Protein AF-A0A2M9EK80-F1 (afdb_monomer_lite)

Foldseek 3Di:
DDDPPPPDDDPQQDQCDPPCCVVVCLVVLLVVLVVLLVVLVVLLVVLVVLVVVLVPDPCSVVGDDHDDPVVSVVSVVSNVVSVVSNVVSVVVVVPDDSDGPDDD

Structure (mmCIF, N/CA/C/O backbone):
data_AF-A0A2M9EK80-F1
#
_entry.id   AF-A0A2M9EK80-F1
#
loop_
_atom_site.group_PDB
_atom_site.id
_atom_site.type_symbol
_atom_site.label_atom_id
_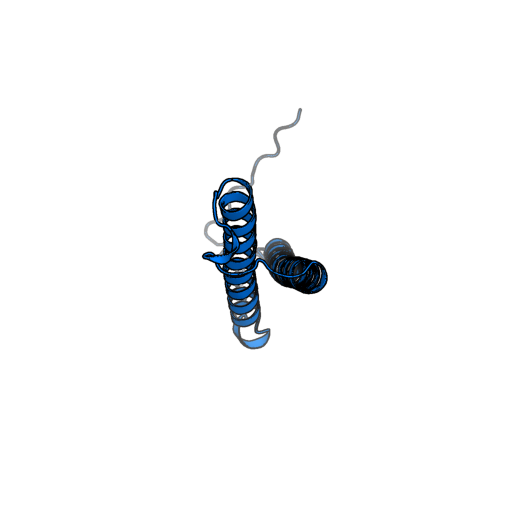atom_site.label_alt_id
_atom_site.label_comp_id
_atom_site.label_asym_id
_atom_site.label_entity_id
_atom_site.label_seq_id
_atom_site.pdbx_PDB_ins_code
_atom_site.Cartn_x
_atom_site.Cartn_y
_atom_site.Cartn_z
_atom_site.occupancy
_atom_site.B_iso_or_equiv
_atom_site.auth_seq_id
_atom_site.auth_comp_id
_atom_site.auth_asym_id
_atom_site.auth_atom_id
_atom_site.pdbx_PDB_model_num
ATOM 1 N N . MET A 1 1 ? -26.183 32.371 9.053 1.00 38.22 1 MET A N 1
ATOM 2 C CA . MET A 1 1 ? -25.310 31.225 9.384 1.00 38.22 1 MET A CA 1
ATOM 3 C C . MET A 1 1 ? -25.306 31.092 10.897 1.00 38.22 1 MET A C 1
ATOM 5 O O . MET A 1 1 ? -24.835 32.001 11.564 1.00 38.22 1 MET A O 1
ATOM 9 N N . LYS A 1 2 ? -25.980 30.074 11.441 1.00 35.69 2 LYS A N 1
ATOM 10 C CA . LYS A 1 2 ? -26.123 29.886 12.892 1.00 35.69 2 LYS A CA 1
ATOM 11 C C . LYS A 1 2 ? -24.883 29.131 13.369 1.00 35.69 2 LYS A C 1
ATOM 13 O O . LYS A 1 2 ? -24.628 28.045 12.862 1.00 35.69 2 LYS A O 1
ATOM 18 N N . ALA A 1 3 ? -24.101 29.733 14.261 1.00 37.62 3 ALA A N 1
ATOM 19 C CA . ALA A 1 3 ? -22.953 29.079 14.871 1.00 37.62 3 ALA A CA 1
ATOM 20 C C . ALA A 1 3 ? -23.448 27.862 15.662 1.00 37.62 3 ALA A C 1
ATOM 22 O O . ALA A 1 3 ? -24.236 28.006 16.598 1.00 37.62 3 ALA A O 1
ATOM 23 N N . THR A 1 4 ? -23.029 26.668 15.254 1.00 39.34 4 THR A N 1
ATOM 24 C CA . THR A 1 4 ? -23.119 25.460 16.068 1.00 39.34 4 THR A CA 1
ATOM 25 C C . THR A 1 4 ? -22.191 25.673 17.256 1.00 39.34 4 THR A C 1
ATOM 27 O O . THR A 1 4 ? -20.971 25.637 17.120 1.00 39.34 4 THR A O 1
ATOM 30 N N . ALA A 1 5 ? -22.771 26.004 18.407 1.00 42.25 5 ALA A N 1
ATOM 31 C CA . ALA A 1 5 ? -22.036 26.056 19.657 1.00 42.25 5 ALA A CA 1
ATOM 32 C C . ALA A 1 5 ? -21.580 24.630 19.980 1.00 42.25 5 ALA A C 1
ATOM 34 O O . ALA A 1 5 ? -22.411 23.756 20.217 1.00 42.25 5 ALA A O 1
ATOM 35 N N . THR A 1 6 ? -20.272 24.389 19.944 1.00 47.31 6 THR A N 1
ATOM 36 C CA . THR A 1 6 ? -19.678 23.180 20.508 1.00 47.31 6 THR A CA 1
ATOM 37 C C . THR A 1 6 ? -19.986 23.196 22.003 1.00 47.31 6 THR A C 1
ATOM 39 O O . THR A 1 6 ? -19.437 24.024 22.732 1.00 47.31 6 THR A O 1
ATOM 42 N N . GLU A 1 7 ? -20.922 22.358 22.456 1.00 50.66 7 GLU A N 1
ATOM 43 C CA . GLU A 1 7 ? -21.183 22.187 23.885 1.00 50.66 7 GLU A CA 1
ATOM 44 C C . GLU A 1 7 ? -19.878 21.775 24.569 1.00 50.66 7 GLU A C 1
ATOM 46 O O . GLU A 1 7 ? -19.221 20.811 24.171 1.00 50.66 7 GLU A O 1
ATOM 51 N N . ALA A 1 8 ? -19.477 22.540 25.584 1.00 48.28 8 ALA A N 1
ATOM 52 C CA . ALA A 1 8 ? -18.331 22.203 26.406 1.00 48.28 8 ALA A CA 1
ATOM 53 C C . ALA A 1 8 ? -18.594 20.848 27.080 1.00 48.28 8 ALA A C 1
ATOM 55 O O . ALA A 1 8 ? -19.579 20.691 27.806 1.00 48.28 8 ALA A O 1
ATOM 56 N N . LEU A 1 9 ? -17.720 19.870 26.823 1.00 49.78 9 LEU A N 1
ATOM 57 C CA . LEU A 1 9 ? -17.731 18.574 27.500 1.00 49.78 9 LEU A CA 1
ATOM 58 C C . LEU A 1 9 ? -17.739 18.810 29.018 1.00 49.78 9 LEU A C 1
ATOM 60 O O . LEU A 1 9 ? -16.844 19.455 29.563 1.00 49.78 9 LEU A O 1
ATOM 64 N N . SER A 1 10 ? -18.788 18.327 29.689 1.00 49.38 10 SER A N 1
ATOM 65 C CA . SER A 1 10 ? -18.912 18.402 31.146 1.00 49.38 10 SER A CA 1
ATOM 66 C C . SER A 1 10 ? -17.728 17.669 31.795 1.00 49.38 10 SER A C 1
ATOM 68 O O . SER A 1 10 ? -17.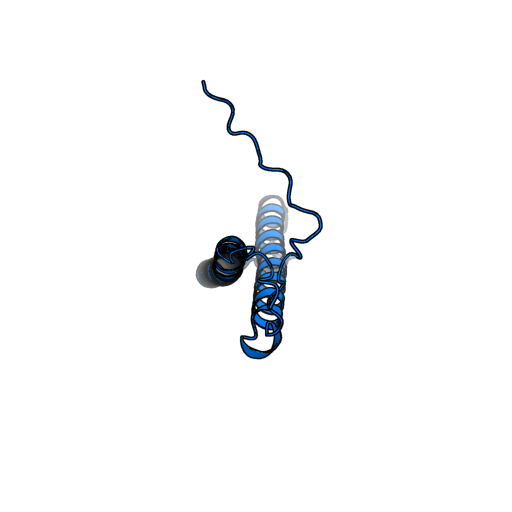343 16.616 31.289 1.00 49.38 10 SER A O 1
ATOM 70 N N . PRO A 1 11 ? -17.171 18.148 32.924 1.00 50.09 11 PRO A N 1
ATOM 71 C CA . 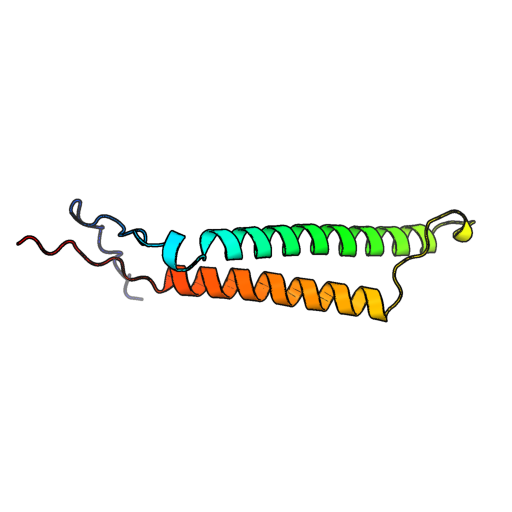PRO A 1 11 ? -16.079 17.471 33.636 1.00 50.09 11 PRO A CA 1
ATOM 72 C C . PRO A 1 11 ? -16.429 16.054 34.136 1.00 50.09 11 PRO A C 1
ATOM 74 O O . PRO A 1 11 ? -15.555 15.346 34.624 1.00 50.09 11 PRO A O 1
ATOM 77 N N . HIS A 1 12 ? -17.690 15.631 33.997 1.00 44.94 12 HIS A N 1
ATOM 78 C CA . HIS A 1 12 ? -18.190 14.286 34.301 1.00 44.94 12 HIS A CA 1
ATOM 79 C C . HIS A 1 12 ? -18.310 13.377 33.059 1.00 44.94 12 HIS A C 1
ATOM 81 O O . HIS A 1 12 ? -18.738 12.227 33.164 1.00 44.94 12 HIS A O 1
ATOM 87 N N . CYS A 1 13 ? -17.956 13.881 31.872 1.00 45.50 13 CYS A N 1
ATOM 88 C CA . CYS A 1 13 ? -17.847 13.101 30.645 1.00 45.50 13 CYS A CA 1
ATOM 89 C C . CYS A 1 13 ? -16.414 12.565 30.516 1.00 45.50 13 CYS A C 1
ATOM 91 O O . CYS A 1 13 ? -15.526 13.280 30.056 1.00 45.50 13 CYS A O 1
ATOM 93 N N . GLU A 1 14 ? -16.176 11.308 30.887 1.00 49.88 14 GLU A N 1
ATOM 94 C CA . GLU A 1 14 ? -14.970 10.606 30.437 1.00 49.88 14 GLU A CA 1
ATOM 95 C C . GLU A 1 14 ? -15.216 10.105 29.007 1.00 49.88 14 GLU A C 1
ATOM 97 O O . GLU A 1 14 ? -16.267 9.505 28.758 1.00 49.88 14 GLU A O 1
ATOM 102 N N . PRO A 1 15 ? -14.289 10.322 28.054 1.00 51.22 15 PRO A N 1
ATOM 103 C CA . PRO A 1 15 ? -14.291 9.560 26.816 1.00 51.22 15 PRO A CA 1
ATOM 104 C C . PRO A 1 15 ? -14.221 8.084 27.211 1.00 51.22 15 PRO A C 1
ATOM 106 O O . PRO A 1 15 ? -13.184 7.629 27.699 1.00 51.22 15 PRO A O 1
ATOM 109 N N . GLN A 1 16 ? -15.328 7.350 27.071 1.00 53.19 16 GLN A N 1
ATOM 110 C CA . GLN A 1 16 ? -15.325 5.907 27.277 1.00 53.19 16 GLN A CA 1
ATOM 111 C C . GLN A 1 16 ? -14.562 5.285 26.11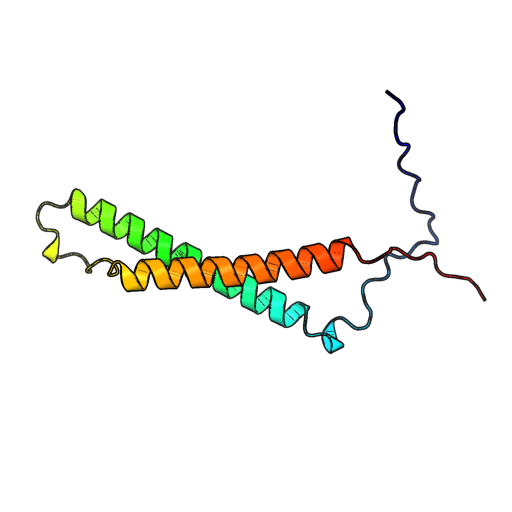4 1.00 53.19 16 GLN A C 1
ATOM 113 O O . GLN A 1 16 ? -15.131 4.877 25.105 1.00 53.19 16 GLN A O 1
ATOM 118 N N . TRP A 1 17 ? -13.239 5.249 26.252 1.00 53.16 17 TRP A N 1
ATOM 119 C CA . TRP A 1 17 ? -12.420 4.370 25.444 1.00 53.16 17 TRP A CA 1
ATOM 120 C C . TRP A 1 17 ? -12.955 2.952 25.639 1.00 53.16 17 TRP A C 1
ATOM 122 O O . TRP A 1 17 ? -13.168 2.556 26.788 1.00 53.16 17 TRP A O 1
ATOM 132 N N . PRO A 1 18 ? -13.200 2.187 24.563 1.00 54.59 18 PRO A N 1
ATOM 133 C CA . PRO A 1 18 ? -13.682 0.822 24.682 1.00 54.59 18 PRO A CA 1
ATOM 134 C C . PRO A 1 18 ? -12.796 0.041 25.651 1.00 54.59 18 PRO A C 1
ATOM 136 O O . PRO A 1 18 ? -11.664 -0.318 25.335 1.00 54.59 18 PRO A O 1
ATOM 139 N N . HIS A 1 19 ? -13.336 -0.276 26.828 1.00 53.56 19 HIS A N 1
ATOM 140 C CA . HIS A 1 19 ? -12.666 -1.131 27.809 1.00 53.56 19 HIS A CA 1
ATOM 141 C C . HIS A 1 19 ? -12.413 -2.554 27.262 1.00 53.56 19 HIS A C 1
ATOM 143 O O . HIS A 1 19 ? -11.702 -3.333 27.886 1.00 53.56 19 HIS A O 1
ATOM 149 N N . ASN A 1 20 ? -12.947 -2.863 26.070 1.00 53.06 20 ASN A N 1
ATOM 150 C CA . ASN A 1 20 ? -12.860 -4.143 25.370 1.00 53.06 20 ASN A CA 1
ATOM 151 C C . ASN A 1 20 ? -12.103 -4.072 24.024 1.00 53.06 20 ASN A C 1
ATOM 153 O O . ASN A 1 20 ? -12.351 -4.910 23.158 1.00 53.06 20 ASN A O 1
ATOM 157 N N . LEU A 1 21 ? -11.182 -3.116 23.827 1.00 54.06 21 LEU A N 1
ATOM 158 C CA . LEU A 1 21 ? -10.326 -3.062 22.619 1.00 54.06 21 LEU A CA 1
ATOM 159 C C . LEU A 1 21 ? -9.606 -4.389 22.325 1.00 54.06 21 LEU A C 1
ATOM 161 O O . LEU A 1 21 ? -9.443 -4.761 21.163 1.00 54.06 21 LEU A O 1
ATOM 165 N N . ASP A 1 22 ? -9.223 -5.114 23.376 1.00 54.22 22 ASP A N 1
ATOM 166 C CA . ASP A 1 22 ? -8.556 -6.413 23.261 1.00 54.22 22 ASP A CA 1
ATOM 167 C C . ASP A 1 22 ? -9.504 -7.553 22.853 1.00 54.22 22 ASP A C 1
ATOM 169 O O . ASP A 1 22 ? -9.056 -8.521 22.243 1.00 54.22 22 ASP A O 1
ATOM 173 N N . GLN A 1 23 ? -10.815 -7.460 23.121 1.00 54.81 23 GLN A N 1
ATOM 174 C CA . GLN A 1 23 ? -11.771 -8.520 22.754 1.00 54.81 23 GLN A CA 1
ATOM 175 C C . GLN A 1 23 ? -12.159 -8.479 21.271 1.00 54.81 23 GLN A C 1
ATOM 177 O O . GLN A 1 23 ? -12.503 -9.510 20.697 1.00 54.81 23 GLN A O 1
ATOM 182 N N . SER A 1 24 ? -12.105 -7.301 20.644 1.00 63.84 24 SER A N 1
ATOM 183 C CA . SER A 1 24 ? -12.422 -7.115 19.224 1.00 63.84 24 SER A CA 1
ATOM 184 C C . SER A 1 24 ? -11.198 -7.229 18.304 1.00 63.84 24 SER A C 1
ATOM 186 O O . SER A 1 24 ? -11.344 -7.268 17.079 1.00 63.84 24 SER A O 1
ATOM 188 N N . GLY A 1 25 ? -9.988 -7.279 18.878 1.00 79.62 25 GLY A N 1
ATOM 189 C CA . GLY A 1 25 ? -8.723 -7.377 18.145 1.00 79.62 25 GLY A CA 1
ATOM 190 C C . GLY A 1 25 ? -8.399 -6.148 17.289 1.00 79.62 25 GLY A C 1
ATOM 191 O O . GLY A 1 25 ? -7.502 -6.207 16.447 1.00 79.62 25 GLY A O 1
ATOM 192 N N . TRP A 1 26 ? -9.117 -5.035 17.467 1.00 82.00 26 TRP A N 1
ATOM 193 C CA . TRP A 1 26 ? -9.003 -3.856 16.603 1.00 82.00 26 TRP A CA 1
ATOM 194 C C . TRP A 1 26 ? -7.623 -3.218 16.650 1.00 82.00 26 TRP A C 1
ATOM 196 O O . TRP A 1 26 ? -7.106 -2.835 15.607 1.00 82.00 26 TRP A O 1
ATOM 206 N N . ALA A 1 27 ? -6.996 -3.155 17.827 1.00 83.19 27 ALA A N 1
ATOM 207 C CA . ALA A 1 27 ? -5.643 -2.622 17.958 1.00 83.19 27 ALA A CA 1
ATOM 208 C C . ALA A 1 27 ? -4.633 -3.446 17.140 1.00 83.19 27 ALA A C 1
ATOM 210 O O . ALA A 1 27 ? -3.829 -2.881 16.400 1.00 83.19 27 ALA A O 1
ATOM 211 N N . SER A 1 28 ? -4.729 -4.779 17.205 1.00 88.12 28 SER A N 1
ATOM 212 C CA . SER A 1 28 ? -3.862 -5.671 16.42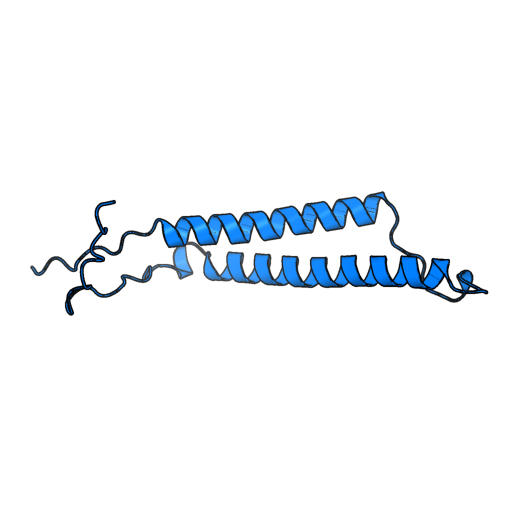9 1.00 88.12 28 SER A CA 1
ATOM 213 C C . SER A 1 28 ? -4.124 -5.558 14.928 1.00 88.12 28 SER A C 1
ATOM 215 O O . SER A 1 28 ? -3.174 -5.466 14.155 1.00 88.12 28 SER A O 1
ATOM 217 N N . ARG A 1 29 ? -5.395 -5.525 14.506 1.00 90.19 29 ARG A N 1
ATOM 218 C CA . ARG A 1 29 ? -5.774 -5.360 13.092 1.00 90.19 29 ARG A CA 1
ATOM 219 C C . ARG A 1 29 ? -5.310 -4.019 12.537 1.00 90.19 29 ARG A C 1
ATOM 221 O O . ARG A 1 29 ? -4.754 -3.969 11.446 1.00 90.19 29 ARG A O 1
ATOM 228 N N . LEU A 1 30 ? -5.478 -2.942 13.305 1.00 92.56 30 LEU A N 1
ATOM 229 C CA . LEU A 1 30 ? -5.019 -1.609 12.932 1.00 92.56 30 LEU A CA 1
ATOM 230 C C . LEU A 1 30 ? -3.497 -1.570 12.793 1.00 92.56 30 LEU A C 1
ATOM 232 O O . LEU A 1 30 ? -2.987 -1.032 11.812 1.00 92.56 30 LEU A O 1
ATOM 236 N N . GLN A 1 31 ? -2.771 -2.154 13.748 1.00 93.44 31 GLN A N 1
ATOM 237 C CA . GLN A 1 31 ? -1.315 -2.232 13.697 1.00 93.44 31 GLN A CA 1
ATOM 238 C C . GLN A 1 31 ? -0.840 -3.021 12.471 1.00 93.44 31 GLN A C 1
ATOM 240 O O . GLN A 1 31 ? 0.062 -2.570 11.763 1.00 93.44 31 GLN A O 1
ATOM 245 N N . GLU A 1 32 ? -1.445 -4.177 12.205 1.00 95.25 32 GLU A N 1
ATOM 246 C CA . GLU A 1 32 ? -1.113 -5.011 11.052 1.00 95.25 32 GLU A CA 1
ATOM 247 C C . GLU A 1 32 ? -1.407 -4.283 9.737 1.00 95.25 32 GLU A C 1
ATOM 249 O O . GLU A 1 32 ? -0.528 -4.176 8.880 1.00 95.25 32 GLU A O 1
ATOM 254 N N . ALA A 1 33 ? -2.598 -3.698 9.605 1.00 96.44 33 ALA A N 1
ATOM 255 C CA . ALA A 1 33 ? -3.006 -2.953 8.423 1.00 96.44 33 ALA A CA 1
ATOM 256 C C . ALA A 1 33 ? -2.119 -1.722 8.179 1.00 96.44 33 ALA A C 1
ATOM 258 O O . ALA A 1 33 ? -1.663 -1.505 7.056 1.00 96.44 33 ALA A O 1
ATOM 259 N N . ALA A 1 34 ? -1.804 -0.945 9.218 1.00 96.56 34 ALA A N 1
ATOM 260 C CA . ALA A 1 34 ? -0.928 0.219 9.105 1.00 96.56 34 ALA A CA 1
ATOM 261 C C . ALA A 1 34 ? 0.516 -0.176 8.749 1.00 96.56 34 ALA A C 1
ATOM 263 O O . ALA A 1 34 ? 1.142 0.455 7.891 1.00 96.56 34 ALA A O 1
ATOM 264 N N . SER A 1 35 ? 1.041 -1.241 9.362 1.00 97.44 35 SER A N 1
ATOM 265 C CA . SER A 1 35 ? 2.371 -1.780 9.052 1.00 97.44 35 SER A CA 1
ATOM 266 C C . SER A 1 35 ? 2.450 -2.295 7.611 1.00 97.44 35 SER A C 1
ATOM 268 O O . SER A 1 35 ? 3.383 -1.960 6.870 1.00 97.44 35 SER A O 1
ATOM 270 N N . GLY A 1 36 ? 1.430 -3.046 7.182 1.00 97.62 36 GLY A N 1
ATOM 271 C CA . GLY A 1 36 ? 1.282 -3.538 5.816 1.00 97.62 36 GLY A CA 1
ATOM 272 C C . GLY A 1 36 ? 1.215 -2.395 4.807 1.00 97.62 36 GLY A C 1
ATOM 273 O O . GLY A 1 36 ? 2.014 -2.359 3.872 1.00 97.62 36 GLY A O 1
ATOM 274 N N . ALA A 1 37 ? 0.351 -1.403 5.040 1.00 98.00 37 ALA A N 1
ATOM 275 C CA . ALA A 1 37 ? 0.236 -0.220 4.189 1.00 98.00 37 ALA A CA 1
ATOM 276 C C . ALA A 1 37 ? 1.564 0.543 4.079 1.00 98.00 37 ALA A C 1
ATOM 278 O O . ALA A 1 37 ? 1.985 0.891 2.977 1.00 98.00 37 ALA A O 1
ATOM 279 N N . SER A 1 38 ? 2.260 0.762 5.200 1.00 97.94 38 SER A N 1
ATOM 280 C CA . SER A 1 38 ? 3.553 1.455 5.212 1.00 97.94 38 SER A CA 1
ATOM 281 C C . SER A 1 38 ? 4.612 0.701 4.405 1.00 97.94 38 SER A C 1
ATOM 283 O O . SER A 1 38 ? 5.330 1.295 3.598 1.00 97.94 38 SER A O 1
ATOM 285 N N . THR A 1 39 ? 4.685 -0.618 4.583 1.00 98.19 39 THR A N 1
ATOM 286 C CA . THR A 1 39 ? 5.640 -1.480 3.878 1.00 98.19 39 THR A CA 1
ATOM 287 C C . THR A 1 39 ? 5.359 -1.500 2.378 1.00 98.19 39 THR A C 1
ATOM 289 O O . THR A 1 39 ? 6.270 -1.284 1.579 1.00 98.19 39 THR A O 1
ATOM 292 N N . LEU A 1 40 ? 4.095 -1.680 1.991 1.00 98.31 40 LEU A N 1
ATOM 293 C CA . LEU A 1 40 ? 3.668 -1.688 0.593 1.00 98.31 40 LEU A CA 1
ATOM 294 C C . LEU A 1 40 ? 3.915 -0.339 -0.080 1.00 98.31 40 LEU A C 1
ATOM 296 O O . LEU A 1 40 ? 4.429 -0.304 -1.195 1.00 98.31 40 LEU A O 1
ATOM 300 N N . PHE A 1 41 ? 3.623 0.770 0.604 1.00 97.50 41 PHE A N 1
ATOM 301 C CA . PHE A 1 41 ? 3.891 2.107 0.084 1.00 97.50 41 PHE A CA 1
ATOM 302 C C . PHE A 1 41 ? 5.380 2.307 -0.214 1.00 97.50 41 PHE A C 1
ATOM 304 O O . PHE A 1 41 ? 5.733 2.725 -1.316 1.00 97.50 41 PHE A O 1
ATOM 311 N N . ARG A 1 42 ? 6.263 1.954 0.732 1.00 97.81 42 ARG A N 1
ATOM 312 C CA . ARG A 1 42 ? 7.718 2.047 0.525 1.00 97.81 42 ARG A CA 1
ATOM 313 C C . ARG A 1 42 ? 8.183 1.174 -0.635 1.00 97.81 42 ARG A C 1
ATOM 315 O O . ARG A 1 42 ? 8.999 1.626 -1.428 1.00 97.81 42 ARG A O 1
ATOM 322 N N . LEU A 1 43 ? 7.661 -0.046 -0.740 1.00 97.19 43 LEU A N 1
ATOM 323 C CA . LEU A 1 43 ? 8.047 -0.988 -1.787 1.00 97.19 43 LEU A CA 1
ATOM 324 C C . LEU A 1 43 ? 7.630 -0.494 -3.179 1.00 97.19 43 LEU A C 1
ATOM 326 O O . LEU A 1 43 ? 8.446 -0.484 -4.095 1.00 97.19 43 LEU A O 1
ATOM 330 N N . ILE A 1 44 ? 6.387 -0.028 -3.322 1.00 96.56 44 ILE A N 1
ATOM 331 C CA . ILE A 1 44 ? 5.873 0.540 -4.576 1.00 96.56 44 ILE A CA 1
ATOM 332 C C . ILE A 1 44 ? 6.664 1.795 -4.954 1.00 96.56 44 ILE A C 1
ATOM 334 O O . ILE A 1 44 ? 7.020 1.972 -6.114 1.00 96.56 44 ILE A O 1
ATOM 338 N N . HIS A 1 45 ? 6.964 2.664 -3.988 1.00 96.69 45 HIS A N 1
ATOM 339 C CA . HIS A 1 45 ? 7.722 3.882 -4.257 1.00 96.69 45 HIS A CA 1
ATOM 340 C C . HIS A 1 45 ? 9.178 3.587 -4.642 1.00 96.69 45 HIS A C 1
ATOM 342 O O . HIS A 1 45 ? 9.730 4.252 -5.516 1.00 96.69 45 HIS A O 1
ATOM 348 N N . ALA A 1 46 ? 9.808 2.594 -4.011 1.00 96.19 46 ALA A N 1
ATOM 349 C CA . ALA A 1 46 ? 11.151 2.159 -4.374 1.00 96.19 46 ALA A CA 1
ATOM 350 C C . ALA A 1 46 ? 11.191 1.597 -5.803 1.00 96.19 46 ALA A C 1
ATOM 352 O O . ALA A 1 46 ? 12.104 1.929 -6.553 1.00 96.19 46 ALA A O 1
ATOM 353 N N . ASP A 1 47 ? 10.184 0.812 -6.193 1.00 96.69 47 ASP A N 1
ATOM 354 C CA . ASP A 1 47 ? 10.058 0.274 -7.550 1.00 96.69 47 ASP A CA 1
ATOM 355 C C . ASP A 1 47 ? 9.848 1.370 -8.603 1.00 96.69 47 ASP A C 1
ATOM 357 O O . ASP A 1 47 ? 10.496 1.357 -9.646 1.00 96.69 47 ASP A O 1
ATOM 361 N N . LEU A 1 48 ? 9.016 2.377 -8.308 1.00 94.25 48 LEU A N 1
ATOM 362 C CA . LEU A 1 48 ? 8.836 3.537 -9.188 1.00 94.25 48 LEU A CA 1
ATOM 363 C C . LEU A 1 48 ? 10.139 4.325 -9.368 1.00 94.25 48 LEU A C 1
ATOM 365 O O . LEU A 1 48 ? 10.508 4.638 -10.498 1.00 94.25 48 LEU A O 1
ATOM 369 N N . ASN A 1 49 ? 10.863 4.586 -8.275 1.00 95.56 49 ASN A N 1
ATOM 370 C CA . ASN A 1 49 ? 12.158 5.265 -8.334 1.00 95.56 49 ASN A CA 1
ATOM 371 C C . ASN A 1 49 ? 13.193 4.443 -9.117 1.00 95.56 49 ASN A C 1
ATOM 373 O O . ASN A 1 49 ? 14.000 5.008 -9.848 1.00 95.56 49 ASN A O 1
ATOM 377 N N . LEU A 1 50 ? 13.181 3.114 -8.975 1.00 95.50 50 LEU A N 1
ATOM 378 C CA . LEU A 1 50 ? 14.053 2.213 -9.726 1.00 95.50 50 LEU A CA 1
ATOM 379 C C . LEU A 1 50 ? 13.716 2.227 -11.221 1.00 95.50 50 LEU A C 1
ATOM 381 O O . LEU A 1 50 ? 14.622 2.284 -12.050 1.00 95.50 50 LEU A O 1
ATOM 385 N N . ALA A 1 51 ? 12.429 2.188 -11.571 1.00 93.81 51 ALA A N 1
ATOM 386 C CA . ALA A 1 51 ? 11.978 2.266 -12.955 1.00 93.81 51 ALA A CA 1
ATOM 387 C C . ALA A 1 51 ? 12.387 3.597 -13.604 1.00 93.81 51 ALA A C 1
ATOM 389 O O . ALA A 1 51 ? 12.861 3.601 -14.739 1.00 93.81 51 ALA A O 1
ATOM 390 N N . GLU A 1 52 ? 12.266 4.707 -12.873 1.00 94.31 52 GLU A N 1
ATOM 391 C CA . GLU A 1 52 ? 12.737 6.016 -13.322 1.00 94.31 52 GLU A CA 1
ATOM 392 C C . GLU A 1 52 ? 14.263 6.047 -13.465 1.00 94.31 52 GLU A C 1
ATOM 394 O O . GLU A 1 52 ? 14.761 6.438 -14.515 1.00 94.31 52 GLU A O 1
ATOM 399 N N . ALA A 1 53 ? 15.012 5.564 -12.469 1.00 93.25 53 ALA A N 1
ATOM 400 C CA . ALA A 1 53 ? 16.472 5.504 -12.530 1.00 93.25 53 ALA A CA 1
ATOM 401 C C . ALA A 1 53 ? 16.959 4.710 -13.751 1.00 93.25 53 ALA A C 1
ATOM 403 O O . ALA A 1 53 ? 17.821 5.183 -14.482 1.00 93.25 53 ALA A O 1
ATOM 404 N N . ARG A 1 54 ? 16.347 3.551 -14.033 1.00 95.25 54 ARG A N 1
ATOM 405 C CA . ARG A 1 54 ? 16.650 2.751 -15.232 1.00 95.25 54 ARG A CA 1
ATOM 406 C C . ARG A 1 54 ? 16.346 3.477 -16.538 1.00 95.25 54 ARG A C 1
ATOM 408 O O . ARG A 1 54 ? 17.038 3.237 -17.517 1.00 95.25 54 ARG A O 1
ATOM 415 N N . ALA A 1 55 ? 15.314 4.319 -16.585 1.00 93.50 55 ALA A N 1
ATOM 416 C CA . ALA A 1 55 ? 14.948 5.042 -17.804 1.00 93.50 55 ALA A CA 1
ATOM 417 C C . ALA A 1 55 ? 15.995 6.095 -18.210 1.00 93.50 55 ALA A C 1
ATOM 419 O O . ALA A 1 55 ? 16.056 6.465 -19.382 1.00 93.50 55 ALA A O 1
ATOM 420 N N . TRP A 1 56 ? 16.806 6.555 -17.254 1.00 94.06 56 TRP A N 1
ATOM 421 C CA . TRP A 1 56 ? 17.852 7.561 -17.451 1.00 94.06 56 TRP A CA 1
ATOM 422 C C . TRP A 1 56 ? 19.279 6.996 -17.388 1.00 94.06 56 TRP A C 1
ATOM 424 O O . TRP A 1 56 ? 20.230 7.762 -17.527 1.00 94.06 56 TRP A O 1
ATOM 434 N N . ASP A 1 57 ? 19.442 5.690 -17.161 1.00 92.75 57 ASP A N 1
ATOM 435 C CA . ASP A 1 57 ? 20.748 5.036 -17.046 1.00 92.75 57 ASP A CA 1
ATOM 436 C C . ASP A 1 57 ? 21.256 4.573 -18.422 1.00 92.75 57 ASP A C 1
ATOM 438 O O . ASP A 1 57 ? 20.514 3.965 -19.196 1.00 92.75 57 ASP A O 1
ATOM 442 N N . ASP A 1 58 ? 22.532 4.831 -18.723 1.00 94.75 58 ASP A N 1
ATOM 443 C CA . ASP A 1 58 ? 23.175 4.412 -19.978 1.00 94.75 58 ASP A CA 1
ATOM 444 C C . ASP A 1 58 ? 23.362 2.882 -20.070 1.00 94.75 58 ASP A C 1
ATOM 446 O O . ASP A 1 58 ? 23.545 2.331 -21.159 1.00 94.75 58 ASP A O 1
ATOM 450 N N . ASN A 1 59 ? 23.328 2.176 -18.936 1.00 93.94 59 ASN A N 1
ATOM 451 C CA . ASN A 1 59 ? 23.425 0.724 -18.834 1.00 93.94 59 ASN A CA 1
ATOM 452 C C . ASN A 1 59 ? 22.413 0.155 -17.812 1.00 93.94 59 ASN A C 1
ATOM 454 O O . ASN A 1 59 ? 22.791 -0.355 -16.745 1.00 93.94 59 ASN A O 1
ATOM 458 N N . PRO A 1 60 ? 21.111 0.162 -18.155 1.00 89.19 60 PRO A N 1
ATOM 459 C CA . PRO A 1 60 ? 20.031 -0.171 -17.229 1.00 89.19 60 PRO A CA 1
ATOM 460 C C . PRO A 1 60 ? 20.070 -1.623 -16.739 1.00 89.19 60 PRO A C 1
ATOM 462 O O . PRO A 1 60 ? 19.504 -1.931 -15.692 1.00 89.19 60 PRO A O 1
ATOM 465 N N . GLU A 1 61 ? 20.753 -2.524 -17.448 1.00 91.88 61 GLU A N 1
ATOM 466 C CA . GLU A 1 61 ? 20.897 -3.933 -17.057 1.00 91.88 61 GLU A CA 1
ATOM 467 C C . GLU A 1 61 ? 21.781 -4.139 -15.817 1.00 91.88 61 GLU A C 1
ATOM 469 O O . GLU A 1 61 ? 21.781 -5.217 -15.228 1.00 91.88 61 GLU A O 1
ATOM 474 N N . THR A 1 62 ? 22.515 -3.108 -15.387 1.00 93.44 62 THR A N 1
ATOM 475 C CA . THR A 1 62 ? 23.294 -3.140 -14.137 1.00 93.44 62 THR A CA 1
ATOM 476 C C . THR A 1 62 ? 22.443 -2.899 -12.892 1.00 93.44 62 THR A C 1
ATOM 478 O O . THR A 1 62 ? 22.855 -3.241 -11.781 1.00 93.44 62 THR A O 1
ATOM 481 N N . LEU A 1 63 ? 21.245 -2.342 -13.068 1.00 92.44 63 LEU A N 1
ATOM 482 C CA . LEU A 1 63 ? 20.286 -2.113 -12.000 1.00 92.44 63 LEU A CA 1
ATOM 483 C C . LEU A 1 63 ? 19.351 -3.325 -11.851 1.00 92.44 63 LEU A C 1
ATOM 485 O O . LEU A 1 63 ? 19.115 -4.051 -12.821 1.00 92.44 63 LEU A O 1
ATOM 489 N N . PRO A 1 64 ? 18.757 -3.546 -10.665 1.00 94.00 64 PRO A N 1
ATOM 490 C CA . PRO A 1 64 ? 17.710 -4.549 -10.498 1.00 94.00 64 PRO A CA 1
ATOM 491 C C . PRO A 1 64 ? 16.548 -4.319 -11.471 1.00 94.00 64 PRO A C 1
ATOM 493 O O . PRO A 1 64 ? 16.230 -3.178 -11.816 1.00 94.00 64 PRO A O 1
ATOM 496 N N . ALA A 1 65 ? 15.910 -5.398 -11.925 1.00 93.38 65 ALA A N 1
ATOM 497 C CA . ALA A 1 65 ? 14.706 -5.290 -12.741 1.00 93.38 65 ALA A CA 1
ATOM 498 C C . ALA A 1 65 ? 13.535 -4.758 -11.888 1.00 93.38 65 ALA A C 1
ATOM 500 O O . ALA A 1 65 ? 13.368 -5.228 -10.757 1.00 93.38 65 ALA A O 1
ATOM 501 N N . PRO A 1 66 ? 12.718 -3.821 -12.404 1.00 94.69 66 PRO A N 1
ATOM 502 C CA . PRO A 1 66 ? 11.486 -3.410 -11.745 1.00 94.69 66 PRO A CA 1
ATOM 503 C C . PRO A 1 66 ? 10.494 -4.570 -11.654 1.00 94.69 66 PRO A C 1
ATOM 505 O O . PRO A 1 66 ? 10.616 -5.585 -12.353 1.00 94.69 66 PRO A O 1
ATOM 508 N N . PHE A 1 67 ? 9.466 -4.406 -10.832 1.00 95.69 67 PHE A N 1
ATOM 509 C CA . PHE A 1 67 ? 8.361 -5.345 -10.784 1.00 95.69 67 PHE A CA 1
ATOM 510 C C . PHE A 1 67 ? 7.663 -5.463 -12.137 1.00 95.69 67 PHE A C 1
ATOM 512 O O . PHE A 1 67 ? 7.489 -4.501 -12.888 1.00 95.69 67 PHE A O 1
ATOM 519 N N . THR A 1 68 ? 7.190 -6.673 -12.423 1.00 95.94 68 THR A N 1
ATOM 520 C CA . THR A 1 68 ? 6.280 -6.889 -13.544 1.00 95.94 68 THR A CA 1
ATOM 521 C C . THR A 1 68 ? 4.952 -6.173 -13.291 1.00 95.94 68 THR A C 1
ATOM 523 O O . THR A 1 68 ? 4.588 -5.882 -12.147 1.00 95.94 68 THR A O 1
ATOM 526 N N . ALA A 1 69 ? 4.189 -5.925 -14.359 1.00 93.69 69 ALA A N 1
ATOM 527 C CA . ALA A 1 69 ? 2.883 -5.273 -14.259 1.00 93.69 69 ALA A CA 1
ATOM 528 C C . ALA A 1 69 ? 1.934 -5.998 -13.283 1.00 93.69 69 ALA A C 1
ATOM 530 O O . ALA A 1 69 ? 1.273 -5.339 -12.480 1.00 93.69 69 ALA A O 1
ATOM 531 N N . ASP A 1 70 ? 1.927 -7.334 -13.295 1.00 97.31 70 ASP A N 1
ATOM 532 C CA . ASP A 1 70 ? 1.086 -8.152 -12.413 1.00 97.31 70 ASP A CA 1
ATOM 533 C C . ASP A 1 70 ? 1.479 -8.012 -10.940 1.00 97.31 70 ASP A C 1
ATOM 535 O O . ASP A 1 70 ? 0.616 -7.832 -10.077 1.00 97.31 70 ASP A O 1
ATOM 539 N N . VAL A 1 71 ? 2.783 -8.030 -10.641 1.00 96.56 71 VAL A N 1
ATOM 540 C CA . VAL A 1 71 ? 3.285 -7.830 -9.273 1.00 96.56 71 VAL A CA 1
ATOM 541 C C . VAL A 1 71 ? 2.950 -6.419 -8.804 1.00 96.56 71 VAL A C 1
ATOM 543 O O . VAL A 1 71 ? 2.386 -6.239 -7.726 1.00 96.56 71 VAL A O 1
ATOM 546 N N . ALA A 1 72 ? 3.215 -5.410 -9.633 1.00 94.62 72 ALA A N 1
ATOM 547 C CA . ALA A 1 72 ? 2.933 -4.024 -9.297 1.00 94.62 72 ALA A CA 1
ATOM 548 C C . ALA A 1 72 ? 1.422 -3.774 -9.104 1.00 94.62 72 ALA A C 1
ATOM 550 O O . ALA A 1 72 ? 1.025 -2.971 -8.256 1.00 94.62 72 ALA A O 1
ATOM 551 N N . PHE A 1 73 ? 0.554 -4.447 -9.865 1.00 95.56 73 PHE A N 1
ATOM 552 C CA . PHE A 1 73 ? -0.894 -4.416 -9.654 1.00 95.56 73 PHE A CA 1
ATOM 553 C C . PHE A 1 73 ? -1.284 -5.083 -8.330 1.00 95.56 73 PHE A C 1
ATOM 555 O O . PHE A 1 73 ? -1.993 -4.475 -7.525 1.00 95.56 73 PHE A O 1
ATOM 562 N N . GLY A 1 74 ? -0.772 -6.288 -8.064 1.00 97.62 74 GLY A N 1
ATOM 563 C CA . GLY A 1 74 ? -1.021 -7.024 -6.824 1.00 97.62 74 GLY A CA 1
ATOM 564 C C . GLY A 1 74 ? -0.626 -6.230 -5.577 1.00 97.62 74 GLY A C 1
ATOM 565 O O . GLY A 1 74 ? -1.412 -6.133 -4.636 1.00 97.62 74 GLY A O 1
ATOM 566 N N . LEU A 1 75 ? 0.538 -5.573 -5.596 1.00 97.81 75 LEU A N 1
ATOM 567 C CA . LEU A 1 75 ? 1.005 -4.719 -4.499 1.00 97.81 75 LEU A CA 1
ATOM 568 C C . LEU A 1 75 ? 0.090 -3.509 -4.265 1.00 97.81 75 LEU A C 1
ATOM 570 O O . LEU A 1 75 ? -0.219 -3.184 -3.118 1.00 97.81 75 LEU A O 1
ATOM 574 N N . ARG A 1 76 ? -0.394 -2.855 -5.330 1.00 97.31 76 ARG A N 1
ATOM 575 C CA . ARG A 1 76 ? -1.348 -1.734 -5.212 1.00 97.31 76 ARG A CA 1
ATOM 576 C C . ARG A 1 76 ? -2.703 -2.191 -4.673 1.00 97.31 76 ARG A C 1
ATOM 578 O O . ARG A 1 76 ? -3.309 -1.483 -3.871 1.00 97.31 76 ARG A O 1
ATOM 585 N N . MET A 1 77 ? -3.166 -3.376 -5.070 1.00 98.19 77 MET A N 1
ATOM 586 C CA . MET A 1 77 ? -4.392 -3.967 -4.529 1.00 98.19 77 MET A CA 1
ATOM 587 C C . MET A 1 77 ? -4.242 -4.336 -3.053 1.00 98.19 77 MET A C 1
ATOM 589 O O . MET A 1 77 ? -5.123 -4.008 -2.262 1.00 98.19 77 MET A O 1
ATOM 593 N N . ALA A 1 78 ? -3.113 -4.930 -2.661 1.00 97.88 78 ALA A N 1
ATOM 594 C CA . ALA A 1 78 ? -2.805 -5.193 -1.259 1.00 97.88 78 ALA A CA 1
ATOM 595 C C . ALA A 1 78 ? -2.769 -3.891 -0.440 1.00 97.88 78 ALA A C 1
ATOM 597 O O . ALA A 1 78 ? -3.367 -3.824 0.632 1.00 97.88 78 ALA A O 1
ATOM 598 N N . LEU A 1 79 ? -2.163 -2.823 -0.979 1.00 98.19 79 LEU A N 1
ATOM 599 C CA . LEU A 1 79 ? -2.124 -1.515 -0.317 1.00 98.19 79 LEU A CA 1
ATOM 600 C C . LEU A 1 79 ? -3.540 -0.975 -0.102 1.00 98.19 79 LEU A C 1
ATOM 602 O O . LEU A 1 79 ? -3.864 -0.508 0.988 1.00 98.19 79 LEU A O 1
ATOM 606 N N . ARG A 1 80 ? -4.401 -1.078 -1.119 1.00 97.94 80 ARG A N 1
ATOM 607 C CA . ARG A 1 80 ? -5.806 -0.673 -1.018 1.00 97.94 80 ARG A CA 1
ATOM 608 C C . ARG A 1 80 ? -6.547 -1.439 0.079 1.00 97.94 80 ARG A C 1
ATOM 610 O O . ARG A 1 80 ? -7.326 -0.823 0.798 1.00 97.94 80 ARG A O 1
ATOM 617 N N . VAL A 1 81 ? -6.313 -2.745 0.214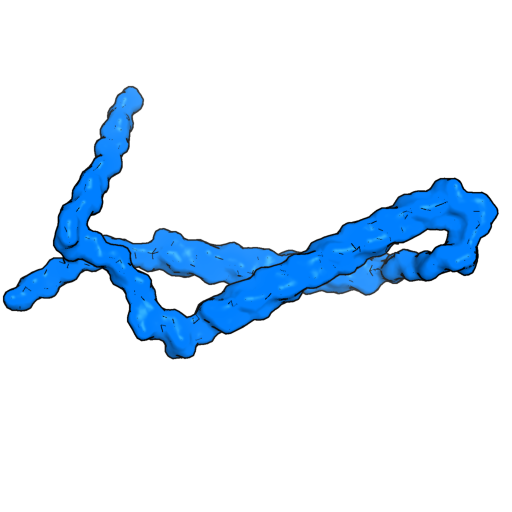 1.00 97.56 81 VAL A N 1
ATOM 618 C CA . VAL A 1 81 ? -6.921 -3.563 1.278 1.00 97.56 81 VAL A CA 1
ATOM 619 C C . VAL A 1 81 ? -6.462 -3.085 2.655 1.00 97.56 81 VAL A C 1
ATOM 621 O O . VAL A 1 81 ? -7.304 -2.827 3.510 1.00 97.56 81 VAL A O 1
ATOM 624 N N . CYS A 1 82 ? -5.156 -2.881 2.853 1.00 97.69 82 CYS A N 1
ATOM 625 C CA . CYS A 1 82 ? -4.627 -2.372 4.119 1.00 97.69 82 CYS A CA 1
ATOM 626 C C . CYS A 1 82 ? -5.208 -0.995 4.481 1.00 97.69 82 CYS A C 1
ATOM 628 O O . CYS A 1 82 ? -5.621 -0.778 5.615 1.00 97.69 82 CYS A O 1
ATOM 630 N N . LEU A 1 83 ? -5.287 -0.068 3.522 1.00 97.62 83 LEU A N 1
ATOM 631 C CA . LEU A 1 83 ? -5.868 1.258 3.760 1.00 97.62 83 LEU A CA 1
ATOM 632 C C . LEU A 1 83 ? -7.378 1.199 4.028 1.00 97.62 83 LEU A C 1
ATOM 634 O O . LEU A 1 83 ? -7.875 1.965 4.848 1.00 97.62 83 LEU A O 1
ATOM 638 N N . GLY A 1 84 ? -8.098 0.287 3.371 1.00 97.06 84 GLY A N 1
ATOM 639 C CA . GLY A 1 84 ? -9.522 0.064 3.624 1.00 97.06 84 GLY A CA 1
ATOM 640 C C . GLY A 1 84 ? -9.790 -0.436 5.042 1.00 97.06 84 GLY A C 1
ATOM 641 O O . GLY A 1 84 ? -10.723 0.030 5.686 1.00 97.06 84 GLY A O 1
ATOM 642 N N . GLU A 1 85 ? -8.936 -1.320 5.553 1.00 95.00 85 GLU A N 1
ATOM 643 C CA . GLU A 1 85 ? -9.010 -1.800 6.934 1.00 95.00 85 GLU A CA 1
ATOM 644 C C . GLU A 1 85 ? -8.737 -0.673 7.944 1.00 95.00 85 GLU A C 1
ATOM 646 O O . GLU A 1 85 ? -9.496 -0.500 8.896 1.00 95.00 85 GLU A O 1
ATOM 651 N N . VAL A 1 86 ? -7.706 0.151 7.707 1.00 94.75 86 VAL A N 1
ATOM 652 C CA . VAL A 1 86 ? -7.424 1.336 8.540 1.00 94.75 86 VAL A CA 1
ATOM 653 C C . VAL A 1 86 ? -8.621 2.287 8.558 1.00 94.75 86 VAL A C 1
ATOM 655 O O . VAL A 1 86 ? -9.027 2.726 9.632 1.00 94.75 86 VAL A O 1
ATOM 658 N N . GLN A 1 87 ? -9.199 2.584 7.390 1.00 94.56 87 GLN A N 1
ATOM 659 C CA . GLN A 1 87 ? -10.362 3.464 7.287 1.00 94.56 87 GLN A CA 1
ATOM 660 C C . GLN A 1 87 ? -11.571 2.875 8.016 1.00 94.56 87 GLN A C 1
ATOM 662 O O . GLN A 1 87 ? -12.191 3.571 8.808 1.00 94.56 87 GLN A O 1
ATOM 667 N N . SER A 1 88 ? -11.859 1.585 7.828 1.00 91.19 88 SER A N 1
ATOM 668 C CA . SER A 1 88 ? -12.978 0.918 8.499 1.00 91.19 88 SER A CA 1
ATOM 669 C C . SER A 1 88 ? -12.855 0.968 10.022 1.00 91.19 88 SER A C 1
ATOM 671 O O . SER A 1 88 ? -13.862 1.137 10.706 1.00 91.19 88 SER A O 1
ATOM 673 N N . ILE A 1 89 ? -11.642 0.818 10.562 1.00 88.81 89 ILE A N 1
ATOM 674 C CA . ILE A 1 89 ? -11.401 0.934 12.005 1.00 88.81 89 ILE A CA 1
ATOM 675 C C . ILE A 1 89 ? -11.528 2.395 12.454 1.00 88.81 89 ILE A C 1
ATOM 677 O O . ILE A 1 89 ? -12.102 2.654 13.508 1.00 88.81 89 ILE A O 1
ATOM 681 N N . ALA A 1 90 ? -11.029 3.353 11.669 1.00 87.50 90 ALA A N 1
ATOM 682 C CA . ALA A 1 90 ? -11.162 4.776 11.974 1.00 87.50 90 ALA A CA 1
ATOM 683 C C . ALA A 1 90 ? -12.632 5.229 11.998 1.00 87.50 90 ALA A C 1
ATOM 685 O O . ALA A 1 90 ? -13.026 5.947 12.915 1.00 87.50 90 ALA A O 1
ATOM 686 N N . ASP A 1 91 ? -13.438 4.766 11.042 1.00 87.00 91 ASP A N 1
ATOM 687 C CA . ASP A 1 91 ? -14.875 5.037 10.978 1.00 87.00 91 ASP A CA 1
ATOM 688 C C . ASP A 1 91 ? -15.582 4.446 12.202 1.00 87.00 91 ASP A C 1
ATOM 690 O O . ASP A 1 91 ? -16.287 5.161 12.911 1.00 87.00 91 ASP A O 1
ATOM 694 N N . ALA A 1 92 ? -15.302 3.178 12.528 1.00 83.12 92 ALA A N 1
ATOM 695 C CA . ALA A 1 92 ? -15.860 2.526 13.710 1.00 83.12 92 ALA A CA 1
ATOM 696 C C . ALA A 1 92 ? -15.509 3.271 15.006 1.00 83.12 92 ALA A C 1
ATOM 698 O O . ALA A 1 92 ? -16.373 3.427 15.862 1.00 83.12 92 ALA A O 1
ATOM 699 N N . LEU A 1 93 ? -14.269 3.759 15.146 1.00 78.88 93 LEU A N 1
ATOM 700 C CA . LEU A 1 93 ? -13.842 4.574 16.289 1.00 78.88 93 LEU A CA 1
ATOM 701 C C . LEU A 1 93 ? -14.533 5.946 16.323 1.00 78.88 93 LEU A C 1
ATOM 703 O O . LEU A 1 93 ? -14.830 6.443 17.406 1.00 78.88 93 LEU A O 1
ATOM 707 N N . GLY A 1 94 ? -14.786 6.559 15.164 1.00 75.62 94 GLY A N 1
ATOM 708 C CA . GLY A 1 94 ? -15.471 7.850 15.052 1.00 75.62 94 GLY A CA 1
ATOM 709 C C . GLY A 1 94 ? -16.970 7.784 15.358 1.00 75.62 94 GLY A C 1
ATOM 710 O O . GLY A 1 94 ? -17.539 8.766 15.829 1.00 75.62 94 GLY A O 1
ATOM 711 N N . GLU A 1 95 ? -17.597 6.630 15.125 1.00 73.00 95 GLU A N 1
ATOM 712 C CA . GLU A 1 95 ? -19.005 6.358 15.441 1.00 73.00 95 GLU A CA 1
ATOM 713 C C . GLU A 1 95 ? -19.236 5.949 16.907 1.00 73.00 95 GLU A C 1
ATOM 715 O O . GLU A 1 95 ? -20.384 5.859 17.349 1.00 73.00 95 GLU A O 1
ATOM 720 N N . MET A 1 96 ? -18.175 5.715 17.688 1.00 68.69 96 MET A N 1
ATOM 721 C CA . MET A 1 96 ? -18.312 5.391 19.109 1.00 68.69 96 MET A CA 1
ATOM 722 C C . MET A 1 96 ? -18.831 6.601 19.897 1.00 68.69 96 MET A C 1
ATOM 724 O O . MET A 1 96 ? -18.116 7.581 20.110 1.00 68.69 96 MET A O 1
ATOM 728 N N . GLU A 1 97 ? -20.084 6.524 20.356 1.00 57.44 97 GLU A N 1
ATOM 729 C CA . GLU A 1 97 ? -20.704 7.561 21.183 1.00 57.44 97 GLU A CA 1
ATOM 730 C C . GLU A 1 97 ? -19.907 7.822 22.472 1.00 57.44 97 GLU A C 1
ATOM 732 O O . GLU A 1 97 ? -19.614 6.919 23.257 1.00 57.44 97 GLU A O 1
ATOM 737 N N . ILE A 1 98 ? -19.633 9.100 22.745 1.00 54.91 98 ILE A N 1
ATOM 738 C CA . ILE A 1 98 ? -19.177 9.573 24.056 1.00 54.91 98 ILE A CA 1
ATOM 739 C C . ILE A 1 98 ? -20.405 9.611 24.978 1.00 54.91 98 ILE A C 1
ATOM 741 O O . ILE A 1 98 ? -21.046 10.650 25.149 1.00 54.91 98 ILE A O 1
ATOM 745 N N . THR A 1 99 ? -20.788 8.473 25.553 1.00 47.16 99 THR A N 1
ATOM 746 C CA . THR A 1 99 ? -21.920 8.420 26.489 1.00 47.16 99 THR A CA 1
ATOM 747 C C . THR A 1 99 ? -21.541 8.958 27.869 1.00 47.16 99 THR A C 1
ATOM 749 O O . THR A 1 99 ? -20.581 8.505 28.495 1.00 47.16 99 THR A O 1
ATOM 752 N N . LYS A 1 100 ? -22.335 9.918 28.372 1.00 42.00 100 LYS A N 1
ATOM 753 C CA . LYS A 1 100 ? -22.264 10.427 29.754 1.00 42.00 100 LYS A CA 1
ATOM 754 C C . LYS A 1 100 ? -22.397 9.271 30.750 1.00 42.00 100 LYS A C 1
ATOM 756 O O . LYS A 1 100 ? -23.299 8.446 30.620 1.00 42.00 100 LYS A O 1
ATOM 761 N N . LYS A 1 101 ? -21.537 9.253 31.772 1.00 40.59 101 LYS A N 1
ATOM 762 C CA . LYS A 1 101 ? -21.648 8.347 32.923 1.00 40.59 101 LYS A CA 1
ATOM 763 C C . LYS A 1 101 ? -23.011 8.592 33.585 1.00 40.59 101 LYS A C 1
ATOM 765 O O . LYS A 1 101 ? -23.251 9.685 34.088 1.00 40.59 101 LYS A O 1
ATOM 770 N N . GLN A 1 102 ? -23.927 7.624 33.523 1.00 44.59 102 GLN A N 1
ATOM 771 C CA . GLN A 1 102 ? -25.144 7.682 34.331 1.00 44.59 102 GLN A CA 1
ATOM 772 C C . GLN A 1 102 ? -24.744 7.360 35.772 1.00 44.59 102 GLN A C 1
ATOM 774 O O . GLN A 1 102 ? -24.298 6.251 36.062 1.00 44.59 102 GLN A O 1
ATOM 779 N N . GLU A 1 103 ? -24.814 8.365 36.643 1.00 38.94 103 GLU A N 1
ATOM 780 C CA . GLU A 1 103 ? -24.682 8.185 38.088 1.00 38.94 103 GLU A CA 1
ATOM 781 C C . GLU A 1 103 ? -25.881 7.363 38.591 1.00 38.94 103 GLU A C 1
ATOM 783 O O . GLU A 1 103 ? -27.023 7.639 38.214 1.00 38.94 103 GLU A O 1
ATOM 788 N N . ALA A 1 104 ? -25.588 6.320 39.372 1.00 37.25 104 ALA A N 1
ATOM 789 C CA . ALA A 1 104 ? -26.564 5.463 40.045 1.00 37.25 104 ALA A CA 1
ATOM 790 C C . ALA A 1 104 ? -26.999 6.063 41.387 1.00 37.25 104 ALA A C 1
ATOM 792 O O . ALA A 1 104 ? -26.144 6.704 42.041 1.00 37.25 104 ALA A O 1
#

Radius of gyration: 22.76 Å; chains: 1; bounding box: 50×40×60 Å

Secondary structure (DSSP, 8-state):
------PPPPTT------TTHHHHTHHHHHHHHHHHHHHHHHHHHHHHHHHHHHHT-SSGGGSPPPPPHHHHHHHHHHHHHHHHHHHHHHHHHHTS--------

pLDDT: mean 79.26, std 21.76, range [35.69, 98.31]

Sequence (104 aa):
MKATATEALSPHCEPQWPHNLDQSGWASRLQEAASGASTLFRLIHADLNLAEARAWDDNPETLPAPFTADVAFGLRMALRVCLGEVQSIADALGEMEITKKQEA